Protein AF-A0A422MRA4-F1 (afdb_monomer)

Nearest PDB structures (foldseek):
  2ajq-assembly2_F  TM=6.386E-01  e=1.214E-01  Escherichia phage T7
  5ikn-assembly1_C  TM=6.368E-01  e=2.162E-01  Escherichia phage T7
  1x9w-assembly1_A  TM=6.394E-01  e=2.794E-01  Escherichia phage T7
  1x9m-assembly1_A  TM=6.406E-01  e=3.176E-01  Escherichia phage T7

Foldseek 3Di:
DVVVVVVVVVLLPPDCVLAQWEWEAAAQAWIWIQGSVVRDIDIDGGNVRVQVVQLVCVVVVHQYEYEYECADDDDDDPPCRHNDPSYYYKYKDWPDPVVVVVVVPDPPDDKDWDFFQDLVSVLVVLCVVCVPDDPVVSVVSSVVVVVVCVVPNRGTIIMD

InterPro domains:
  IPR006518 Trypanosome RHS [TIGR01631] (1-160)
  IPR046836 Retrotransposon hot spot protein,C-terminal [PF07999] (1-160)

Organism: Trypanosoma rangeli (NCBI:txid5698)

Secondary structure (DSSP, 8-state):
--HHHHHHHHHHHS-TTT--EEEEEETTTEEEEEETTTTEEEEEESHHHHHHHHHHHHHTT--EEEEEEE-S------TT--SSTTEEEEEEE-S-HHHHHHHHTSTT---EEEPPP-HHHHHHHHHHHTTTS-HHHHHHHHHHHHHHHHHH----EEE-

Sequence (160 aa):
MAAGSYLLYQLLRYDGTKLHVVVYCFGRGFAYLFDKRTRTVTEYEGGCNIGRAMINLARSGMKGYIIIDMAIHFREPSNDFVPSPEWGIIMLSSPNEDNLKAWTEQVGAIKIIMNCPDENDVKAMCAWETRNTTEEEQVEYWRRMHMRMDDVGPIPRCIF

Solvent-accessible surface area (backbone atoms only — not comparable to full-atom values): 9109 Å² total; per-residue (Å²): 127,69,59,66,64,52,51,50,55,51,61,72,69,43,62,62,92,73,41,34,35,41,35,44,24,54,55,62,50,33,31,42,37,36,36,61,83,81,71,44,78,45,82,36,68,39,47,70,53,44,50,52,51,48,39,55,42,35,75,72,69,49,25,33,36,36,39,35,41,35,87,56,97,68,82,78,80,64,96,78,73,68,65,42,94,65,38,51,74,41,37,39,33,53,72,46,64,69,60,53,55,62,54,72,71,50,87,87,67,66,79,44,82,46,80,46,69,50,74,66,52,49,50,52,50,46,50,62,76,36,65,90,57,55,72,70,56,42,52,53,51,42,54,57,52,50,55,49,40,71,75,68,45,70,67,37,46,35,39,60

Structure (mmCIF, N/CA/C/O backbone):
data_AF-A0A422MRA4-F1
#
_entry.id   AF-A0A422MRA4-F1
#
loop_
_atom_site.group_PDB
_atom_site.id
_atom_site.type_symbol
_atom_site.label_atom_id
_atom_site.label_alt_id
_atom_site.label_comp_id
_atom_site.label_asym_id
_atom_site.label_entity_id
_atom_site.label_seq_id
_atom_site.pdbx_PDB_ins_code
_atom_site.Cartn_x
_atom_site.Cartn_y
_atom_site.Cartn_z
_atom_site.occupancy
_atom_site.B_iso_or_equiv
_atom_site.auth_seq_id
_atom_site.auth_comp_id
_atom_site.auth_asym_id
_atom_site.auth_atom_id
_atom_site.pdbx_PDB_model_num
ATOM 1 N N . MET A 1 1 ? -2.168 7.089 11.881 1.00 53.88 1 MET A N 1
ATOM 2 C CA . MET A 1 1 ? -3.014 6.855 10.687 1.00 53.88 1 MET A CA 1
ATOM 3 C C . MET A 1 1 ? -2.433 5.706 9.864 1.00 53.88 1 MET A C 1
ATOM 5 O O . MET A 1 1 ? -1.248 5.752 9.562 1.00 53.88 1 MET A O 1
ATOM 9 N N . ALA A 1 2 ? -3.211 4.684 9.504 1.00 70.06 2 ALA A N 1
ATOM 10 C CA . ALA A 1 2 ? -2.732 3.532 8.728 1.00 70.06 2 ALA A CA 1
ATOM 11 C C . ALA A 1 2 ? -2.781 3.789 7.202 1.00 70.06 2 ALA A C 1
ATOM 13 O O . ALA A 1 2 ? -3.254 2.948 6.438 1.00 70.06 2 ALA A O 1
ATOM 14 N N . ALA A 1 3 ? -2.317 4.968 6.762 1.00 77.31 3 ALA A N 1
ATOM 15 C CA . ALA A 1 3 ? -2.431 5.441 5.377 1.00 77.31 3 ALA A CA 1
ATOM 16 C C . ALA A 1 3 ? -1.900 4.422 4.356 1.00 77.31 3 ALA A C 1
ATOM 18 O O . ALA A 1 3 ? -2.556 4.158 3.353 1.00 77.31 3 ALA A O 1
ATOM 19 N N . GLY A 1 4 ? -0.774 3.770 4.656 1.00 82.88 4 GLY A N 1
ATOM 20 C CA . GLY A 1 4 ? -0.227 2.733 3.786 1.00 82.88 4 GLY A CA 1
ATOM 21 C C . GLY A 1 4 ? -1.141 1.528 3.629 1.00 82.88 4 GLY A C 1
ATOM 22 O O . GLY A 1 4 ? -1.383 1.099 2.506 1.00 82.88 4 GLY A O 1
ATOM 23 N N . SER A 1 5 ? -1.733 1.026 4.715 1.00 84.00 5 SER A N 1
ATOM 24 C CA . SER A 1 5 ? -2.688 -0.087 4.628 1.00 84.00 5 SER A CA 1
ATOM 25 C C . SER A 1 5 ? -3.951 0.279 3.838 1.00 84.00 5 SER A C 1
ATOM 27 O O . SER A 1 5 ? -4.458 -0.542 3.077 1.00 84.00 5 SER A O 1
ATOM 29 N N . TYR A 1 6 ? -4.421 1.527 3.950 1.00 86.56 6 TYR A N 1
ATOM 30 C CA . TYR A 1 6 ? -5.552 2.021 3.167 1.00 86.56 6 TYR A CA 1
ATOM 31 C C . TYR A 1 6 ? -5.209 2.106 1.674 1.00 86.56 6 TYR A C 1
ATOM 33 O O . TYR A 1 6 ? -5.969 1.626 0.837 1.00 86.56 6 TYR A O 1
ATOM 41 N N . LEU A 1 7 ? -4.042 2.652 1.328 1.00 90.12 7 LEU A N 1
ATOM 42 C CA . LEU A 1 7 ? -3.570 2.701 -0.057 1.00 90.12 7 LEU A CA 1
ATOM 43 C C . LEU A 1 7 ? -3.375 1.302 -0.638 1.00 90.12 7 LEU A C 1
ATOM 45 O O . LEU A 1 7 ? -3.817 1.037 -1.753 1.00 90.12 7 LEU A O 1
ATOM 49 N N . LEU A 1 8 ? -2.778 0.391 0.133 1.00 93.69 8 LEU A N 1
ATOM 50 C CA . LEU A 1 8 ? -2.637 -1.008 -0.252 1.00 93.69 8 LEU A CA 1
ATOM 51 C C . LEU A 1 8 ? -4.007 -1.614 -0.563 1.00 93.69 8 LEU A C 1
ATOM 53 O O . LEU A 1 8 ? -4.196 -2.194 -1.630 1.00 93.69 8 LEU A O 1
ATOM 57 N N . TYR A 1 9 ? -4.983 -1.422 0.325 1.00 92.50 9 TYR A N 1
ATOM 58 C CA . TYR A 1 9 ? -6.351 -1.885 0.116 1.00 92.50 9 TYR A CA 1
ATOM 59 C C . TYR A 1 9 ? -6.962 -1.344 -1.187 1.00 92.50 9 TYR A C 1
ATOM 61 O O . TYR A 1 9 ? -7.546 -2.111 -1.957 1.00 92.50 9 TYR A O 1
ATOM 69 N N . GLN A 1 10 ? -6.789 -0.049 -1.469 1.00 93.44 10 GLN A N 1
ATOM 70 C CA . GLN A 1 10 ? -7.278 0.573 -2.703 1.00 93.44 10 GLN A CA 1
ATOM 71 C C . GLN A 1 10 ? -6.596 -0.012 -3.951 1.00 93.44 10 GLN A C 1
ATOM 73 O O . GLN A 1 10 ? -7.275 -0.408 -4.900 1.00 93.44 10 GLN A O 1
ATOM 78 N N . LEU A 1 11 ? -5.266 -0.151 -3.947 1.00 95.12 11 LEU A N 1
ATOM 79 C CA . LEU A 1 11 ? -4.509 -0.694 -5.083 1.00 95.12 11 LEU A CA 1
ATOM 80 C C . LEU A 1 11 ? -4.843 -2.168 -5.359 1.00 95.12 11 LEU A C 1
ATOM 82 O O . LEU A 1 11 ? -4.964 -2.579 -6.520 1.00 95.12 11 LEU A O 1
ATOM 86 N N . LEU A 1 12 ? -5.054 -2.968 -4.310 1.00 94.38 12 LEU A N 1
ATOM 87 C CA . LEU A 1 12 ? -5.464 -4.369 -4.444 1.00 94.38 12 LEU A CA 1
ATOM 88 C C . LEU A 1 12 ? -6.861 -4.515 -5.064 1.00 94.38 12 LEU A C 1
ATOM 90 O O . LEU A 1 12 ? -7.112 -5.502 -5.754 1.00 94.38 12 LEU A O 1
ATOM 94 N N . ARG A 1 13 ? -7.744 -3.526 -4.886 1.00 92.31 13 ARG A N 1
ATOM 95 C CA . ARG A 1 13 ? -9.090 -3.489 -5.486 1.00 92.31 13 ARG A CA 1
ATOM 96 C C . ARG A 1 13 ? -9.168 -2.790 -6.838 1.00 92.31 13 ARG A C 1
ATOM 98 O O . ARG A 1 13 ? -10.195 -2.889 -7.505 1.00 92.31 13 ARG A O 1
ATOM 105 N N . TYR A 1 14 ? -8.104 -2.107 -7.249 1.00 93.12 14 TYR A N 1
ATOM 106 C CA . TYR A 1 14 ? -8.031 -1.492 -8.568 1.00 93.12 14 TYR A CA 1
ATOM 107 C C . TYR A 1 14 ? -8.165 -2.540 -9.684 1.00 93.12 14 TYR A C 1
ATOM 109 O O . TYR A 1 14 ? -7.906 -3.727 -9.470 1.00 93.12 14 TYR A O 1
ATOM 117 N N . ASP A 1 15 ? -8.506 -2.101 -10.891 1.00 91.81 15 ASP A N 1
ATOM 118 C CA . ASP A 1 15 ? -8.636 -2.961 -12.069 1.00 91.81 15 ASP A CA 1
ATOM 119 C C . ASP A 1 15 ? -7.390 -3.850 -12.273 1.00 91.81 15 ASP A C 1
ATOM 121 O O . ASP A 1 15 ? -6.268 -3.363 -12.444 1.00 91.81 15 ASP A O 1
ATOM 125 N N . GLY A 1 16 ? -7.593 -5.171 -12.235 1.00 85.88 16 GLY A N 1
ATOM 126 C CA . GLY A 1 16 ? -6.535 -6.176 -12.372 1.00 85.88 16 GLY A CA 1
ATOM 127 C C . GLY A 1 16 ? -5.935 -6.277 -13.778 1.00 85.88 16 GLY A C 1
ATOM 128 O O . GLY A 1 16 ? -4.858 -6.846 -13.928 1.00 85.88 16 GLY A O 1
ATOM 129 N N . THR A 1 17 ? -6.598 -5.715 -14.796 1.00 88.38 17 THR A N 1
ATOM 130 C CA . THR A 1 17 ? -6.073 -5.630 -16.173 1.00 88.38 17 THR A CA 1
ATOM 131 C C . THR A 1 17 ? -5.110 -4.458 -16.360 1.00 88.38 17 THR A C 1
ATOM 133 O O . THR A 1 17 ? -4.277 -4.463 -17.264 1.00 88.38 17 THR A O 1
ATOM 136 N N . LYS A 1 18 ? -5.211 -3.448 -15.490 1.00 91.75 18 LYS A N 1
ATOM 137 C CA . LYS A 1 18 ? -4.372 -2.246 -15.514 1.00 91.75 18 LYS A CA 1
ATOM 138 C C . LYS A 1 18 ? -3.244 -2.310 -14.497 1.00 91.75 18 LYS A C 1
ATOM 140 O O . LYS A 1 18 ? -2.167 -1.788 -14.757 1.00 91.75 18 LYS A O 1
ATOM 145 N N . LEU A 1 19 ? -3.486 -2.952 -13.356 1.00 95.25 19 LEU A N 1
ATOM 146 C CA . LEU A 1 19 ? -2.516 -3.095 -12.280 1.00 95.25 19 LEU A CA 1
ATOM 147 C C . LEU A 1 19 ? -2.408 -4.557 -11.860 1.00 95.25 19 LEU A C 1
ATOM 149 O O . LEU A 1 19 ? -3.347 -5.113 -11.284 1.00 95.25 19 LEU A O 1
ATOM 153 N N . HIS A 1 20 ? -1.240 -5.144 -12.106 1.00 96.19 20 HIS A N 1
ATOM 154 C CA . HIS A 1 20 ? -0.992 -6.568 -11.909 1.00 96.19 20 HIS A CA 1
ATOM 155 C C . 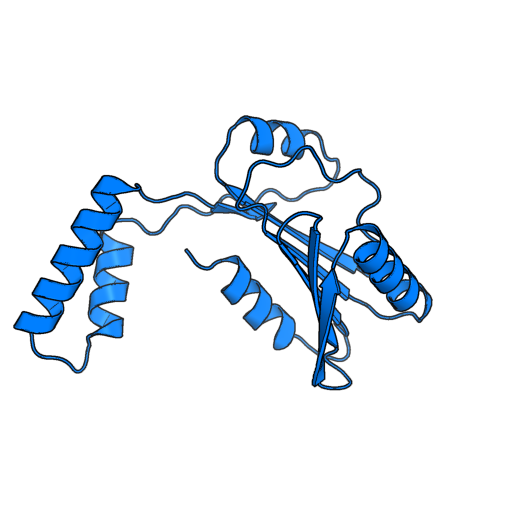HIS A 1 20 ? -0.330 -6.866 -10.564 1.00 96.19 20 HIS A C 1
ATOM 157 O O . HIS A 1 20 ? -0.642 -7.884 -9.951 1.00 96.19 20 HIS A O 1
ATOM 163 N N . VAL A 1 21 ? 0.567 -5.988 -10.108 1.00 96.75 21 VAL A N 1
ATOM 164 C CA . VAL A 1 21 ? 1.386 -6.210 -8.908 1.00 96.75 21 VAL A CA 1
ATOM 165 C C . VAL A 1 21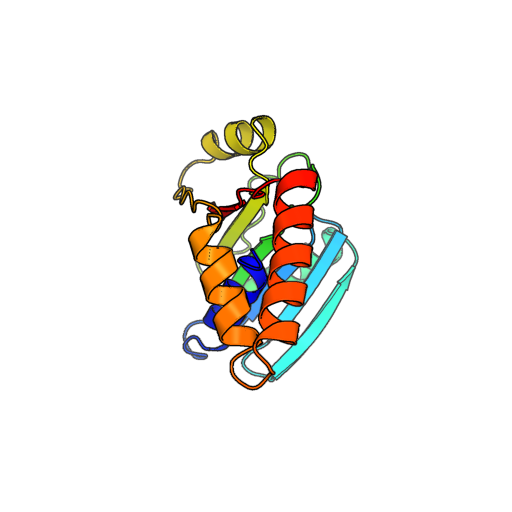 ? 1.332 -4.998 -7.989 1.00 96.75 21 VAL A C 1
ATOM 167 O O . VAL A 1 21 ? 1.380 -3.862 -8.455 1.00 96.75 21 VAL A O 1
ATOM 170 N N . VAL A 1 22 ? 1.277 -5.231 -6.680 1.00 96.75 22 VAL A N 1
ATOM 171 C CA . VAL A 1 22 ? 1.537 -4.198 -5.670 1.00 96.75 22 VAL A CA 1
ATOM 172 C C . VAL A 1 22 ? 2.694 -4.663 -4.797 1.00 96.75 22 VAL A C 1
ATOM 174 O O . VAL A 1 22 ? 2.674 -5.789 -4.310 1.00 96.75 22 VAL A O 1
ATOM 177 N N . VAL A 1 23 ? 3.705 -3.822 -4.603 1.00 94.94 23 VAL A N 1
ATOM 178 C CA . VAL A 1 23 ? 4.841 -4.101 -3.717 1.00 94.94 23 VAL A CA 1
ATOM 179 C C . VAL A 1 23 ? 4.756 -3.154 -2.533 1.00 94.94 23 VAL A C 1
ATOM 181 O O . VAL A 1 23 ? 4.751 -1.944 -2.724 1.00 94.94 23 VAL A O 1
ATOM 184 N N . TYR A 1 24 ? 4.674 -3.688 -1.320 1.00 93.88 24 TYR A N 1
ATOM 185 C CA . TYR A 1 24 ? 4.688 -2.904 -0.091 1.00 93.88 24 TYR A CA 1
ATOM 186 C C . TYR A 1 24 ? 6.028 -3.091 0.609 1.00 93.88 24 TYR A C 1
ATOM 188 O O . TYR A 1 24 ? 6.282 -4.147 1.186 1.00 93.88 24 TYR A O 1
ATOM 196 N N . CYS A 1 25 ? 6.869 -2.065 0.570 1.00 88.69 25 CYS A N 1
ATOM 197 C CA . CYS A 1 25 ? 8.187 -2.038 1.185 1.00 88.69 25 CYS A CA 1
ATOM 198 C C . CYS A 1 25 ? 8.122 -1.407 2.578 1.00 88.69 25 CYS A C 1
ATOM 200 O O . CYS A 1 25 ? 7.582 -0.315 2.749 1.00 88.69 25 CYS A O 1
ATOM 202 N N . PHE A 1 26 ? 8.743 -2.060 3.555 1.00 84.12 26 PHE A N 1
ATOM 203 C CA . PHE A 1 26 ? 9.039 -1.495 4.867 1.00 84.12 26 PHE A CA 1
ATOM 204 C C . PHE A 1 26 ? 10.520 -1.108 4.881 1.00 84.12 26 PHE A C 1
ATOM 206 O O . PHE A 1 26 ? 11.412 -1.943 5.068 1.00 84.12 26 PHE A O 1
ATOM 213 N N . GLY A 1 27 ? 10.799 0.164 4.595 1.00 76.25 27 GLY A N 1
ATOM 214 C CA . GLY A 1 27 ? 12.158 0.625 4.311 1.00 76.25 27 GLY A CA 1
ATOM 215 C C . GLY A 1 27 ? 12.801 -0.103 3.118 1.00 76.25 27 GLY A C 1
ATOM 216 O O . GLY A 1 27 ? 12.142 -0.427 2.132 1.00 76.25 27 GLY A O 1
ATOM 217 N N . ARG A 1 28 ? 14.115 -0.365 3.200 1.00 72.62 28 ARG A N 1
ATOM 218 C CA . ARG A 1 28 ? 14.887 -1.083 2.155 1.00 72.62 28 ARG A CA 1
ATOM 219 C C . ARG A 1 28 ? 15.053 -2.584 2.404 1.00 72.62 28 ARG A C 1
ATOM 221 O O . ARG A 1 28 ? 15.587 -3.281 1.545 1.00 72.62 28 ARG A O 1
ATOM 228 N N . GLY A 1 29 ? 14.703 -3.062 3.593 1.00 78.56 29 GLY A N 1
ATOM 229 C CA . GLY A 1 29 ? 15.079 -4.400 4.049 1.00 78.56 29 GLY A CA 1
ATOM 230 C C . GLY A 1 29 ? 14.024 -5.465 3.803 1.00 78.56 29 GLY A C 1
ATOM 231 O O . GLY A 1 29 ? 14.358 -6.642 3.832 1.00 78.56 29 GLY A O 1
ATOM 232 N N . PHE A 1 30 ? 12.775 -5.069 3.578 1.00 88.50 30 PHE A N 1
ATOM 233 C CA . PHE A 1 30 ? 11.661 -5.996 3.648 1.00 88.50 30 PHE A CA 1
ATOM 234 C C . PHE A 1 30 ? 10.505 -5.549 2.760 1.00 88.50 30 PHE A C 1
ATOM 236 O O . PHE A 1 30 ? 10.174 -4.361 2.743 1.00 88.50 30 PHE A O 1
ATOM 243 N N . ALA A 1 31 ? 9.878 -6.477 2.039 1.00 92.44 31 ALA A N 1
ATOM 244 C CA . ALA A 1 31 ? 8.687 -6.177 1.259 1.00 92.44 31 ALA A CA 1
ATOM 245 C C . ALA A 1 31 ? 7.732 -7.364 1.119 1.00 92.44 31 ALA A C 1
ATOM 247 O O . ALA A 1 31 ? 8.154 -8.515 1.013 1.00 92.44 31 ALA A O 1
ATOM 248 N N . TYR A 1 32 ? 6.444 -7.046 0.999 1.00 95.88 32 TYR A N 1
ATOM 249 C CA . TYR A 1 32 ? 5.432 -7.967 0.493 1.00 95.88 32 TYR A CA 1
ATOM 250 C C . TYR A 1 32 ? 5.104 -7.644 -0.956 1.00 95.88 32 TYR A C 1
ATOM 252 O O . TYR A 1 32 ? 4.805 -6.501 -1.303 1.00 95.88 32 TYR A O 1
ATOM 260 N N . LEU A 1 33 ? 5.106 -8.671 -1.794 1.00 96.50 33 LEU A N 1
ATOM 261 C CA . LEU A 1 33 ? 4.686 -8.600 -3.180 1.00 96.50 33 LEU A CA 1
ATOM 262 C C . LEU A 1 33 ? 3.336 -9.284 -3.345 1.00 96.50 33 LEU A C 1
ATOM 264 O O . LEU A 1 33 ? 3.211 -10.486 -3.127 1.00 96.50 33 LEU A O 1
ATOM 268 N N . PHE A 1 34 ? 2.342 -8.514 -3.765 1.00 97.19 34 PHE A N 1
ATOM 269 C CA . PHE A 1 34 ? 0.988 -8.971 -4.031 1.00 97.19 34 PHE A CA 1
ATOM 270 C C . PHE A 1 34 ? 0.799 -9.125 -5.538 1.00 97.19 34 PHE A C 1
ATOM 272 O O . PHE A 1 34 ? 0.705 -8.128 -6.259 1.00 97.19 34 PHE A O 1
ATOM 279 N N . ASP A 1 35 ? 0.719 -10.364 -6.017 1.00 95.19 35 ASP A N 1
ATOM 280 C CA . ASP A 1 35 ? 0.328 -10.654 -7.396 1.00 95.19 35 ASP A CA 1
ATOM 281 C C . ASP A 1 35 ? -1.196 -10.776 -7.459 1.00 95.19 35 ASP A C 1
ATOM 283 O O . ASP A 1 35 ? -1.805 -11.688 -6.893 1.00 95.19 35 ASP A O 1
ATOM 287 N N . LYS A 1 36 ? -1.834 -9.833 -8.152 1.00 94.00 36 LYS A N 1
ATOM 288 C CA . LYS A 1 36 ? -3.295 -9.765 -8.260 1.00 94.00 36 LYS A CA 1
ATOM 289 C C . LYS A 1 36 ? -3.863 -10.779 -9.249 1.00 94.00 36 LYS A C 1
ATOM 291 O O . LYS A 1 36 ? -5.046 -11.107 -9.157 1.00 94.00 36 LYS A O 1
ATOM 296 N N . ARG A 1 37 ? -3.054 -11.273 -10.191 1.00 89.56 37 ARG A N 1
ATOM 297 C CA . ARG A 1 37 ? -3.475 -12.256 -11.199 1.00 89.56 37 ARG A CA 1
ATOM 298 C C . ARG A 1 37 ? -3.564 -13.644 -10.586 1.00 89.56 37 ARG A C 1
ATOM 300 O O . ARG A 1 37 ? -4.555 -14.335 -10.797 1.00 89.56 37 ARG A O 1
ATOM 307 N N . THR A 1 38 ? -2.549 -14.030 -9.820 1.00 93.00 38 THR A N 1
ATOM 308 C CA . THR A 1 38 ? -2.491 -15.331 -9.134 1.00 93.00 38 THR A CA 1
ATOM 309 C C . THR A 1 38 ? -3.094 -15.288 -7.732 1.00 93.00 38 THR A C 1
ATOM 311 O O . THR A 1 38 ? -3.359 -16.341 -7.158 1.00 93.00 38 THR A O 1
ATOM 314 N N . ARG A 1 39 ? -3.350 -14.087 -7.191 1.00 92.69 39 ARG A N 1
ATOM 315 C CA . ARG A 1 39 ? -3.833 -13.843 -5.820 1.00 92.69 39 ARG A CA 1
ATOM 316 C C . ARG A 1 39 ? -2.882 -14.393 -4.754 1.00 92.69 39 ARG A C 1
ATOM 318 O O . ARG A 1 39 ? -3.323 -14.934 -3.743 1.00 92.69 39 ARG A O 1
ATOM 325 N N . THR A 1 40 ? -1.581 -14.243 -4.982 1.00 95.56 40 THR A N 1
ATOM 326 C CA . THR A 1 40 ? -0.532 -14.695 -4.059 1.00 95.56 40 THR A CA 1
ATOM 327 C C . THR A 1 40 ? 0.175 -13.524 -3.398 1.00 95.56 40 THR A C 1
ATOM 329 O O . THR A 1 40 ? 0.307 -12.451 -3.987 1.00 95.56 40 THR A O 1
ATOM 332 N N . VAL A 1 41 ? 0.690 -13.766 -2.194 1.00 97.25 41 VAL A N 1
ATOM 333 C CA . VAL A 1 41 ? 1.579 -12.844 -1.484 1.00 97.25 41 VAL A CA 1
ATOM 334 C C . VAL A 1 41 ? 2.925 -13.529 -1.305 1.00 97.25 41 VAL A C 1
ATOM 336 O O . VAL A 1 41 ? 2.972 -14.682 -0.886 1.00 97.25 41 VAL A O 1
ATOM 339 N N . THR A 1 42 ? 4.006 -12.843 -1.665 1.00 97.31 42 THR A N 1
ATOM 340 C CA . THR A 1 42 ? 5.380 -13.328 -1.485 1.00 97.31 42 THR A CA 1
ATOM 341 C C . THR A 1 42 ? 6.160 -12.337 -0.646 1.00 97.31 42 THR A C 1
ATOM 343 O O . THR A 1 42 ? 6.093 -11.130 -0.874 1.00 97.31 42 THR A O 1
ATOM 346 N N . GLU A 1 43 ? 6.895 -12.855 0.322 1.00 96.62 43 GLU A N 1
ATOM 347 C 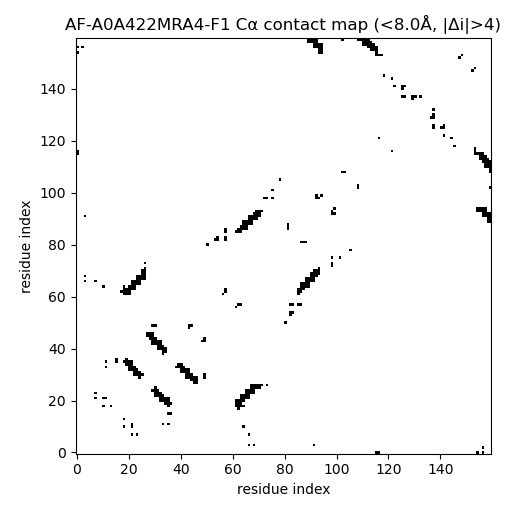CA . GLU A 1 43 ? 7.762 -12.079 1.195 1.00 96.62 43 GLU A CA 1
ATOM 348 C C . GLU A 1 43 ? 9.173 -12.008 0.609 1.00 96.62 43 GLU A C 1
ATOM 350 O O . GLU A 1 43 ? 9.695 -12.995 0.086 1.00 96.62 43 GLU A O 1
ATOM 355 N N . TYR A 1 44 ? 9.782 -10.828 0.680 1.00 92.81 44 TYR A N 1
ATOM 356 C CA . TYR A 1 44 ? 11.147 -10.592 0.238 1.00 92.81 44 TYR A CA 1
ATOM 357 C C . TYR A 1 44 ? 11.944 -9.885 1.324 1.00 92.81 44 TYR A C 1
ATOM 359 O O . TYR A 1 44 ? 11.602 -8.781 1.745 1.00 92.81 44 TYR A O 1
ATOM 367 N N . GLU A 1 45 ? 13.073 -10.486 1.684 1.00 91.81 45 GLU A N 1
ATOM 368 C CA . GLU A 1 45 ? 14.077 -9.879 2.548 1.00 91.81 45 GLU A CA 1
ATOM 369 C C . GLU A 1 45 ? 15.280 -9.400 1.728 1.00 91.81 45 GLU A C 1
ATOM 371 O O . GLU A 1 45 ? 15.763 -10.084 0.821 1.00 91.81 45 GLU A O 1
ATOM 376 N N . GLY A 1 46 ? 15.790 -8.222 2.073 1.00 86.38 46 GLY A N 1
ATOM 377 C CA . GLY A 1 46 ? 16.947 -7.585 1.458 1.00 86.38 46 GLY A CA 1
ATOM 378 C C . GLY A 1 46 ? 16.616 -6.789 0.194 1.00 86.38 46 GLY A C 1
ATOM 379 O O . GLY A 1 46 ? 16.060 -7.301 -0.779 1.00 86.38 46 GLY A O 1
ATOM 380 N N . GLY A 1 47 ? 17.062 -5.530 0.162 1.00 83.81 47 GLY A N 1
ATOM 381 C CA . GLY A 1 47 ? 16.789 -4.599 -0.939 1.00 83.81 47 GLY A CA 1
ATOM 382 C C . GLY A 1 47 ? 17.207 -5.107 -2.320 1.00 83.81 47 GLY A C 1
ATOM 383 O O . GLY A 1 47 ? 16.509 -4.860 -3.299 1.00 83.81 47 GLY A O 1
ATOM 384 N N . CYS A 1 48 ? 18.295 -5.879 -2.410 1.00 85.19 48 CYS A N 1
ATOM 385 C CA . CYS A 1 48 ? 18.735 -6.482 -3.672 1.00 85.19 48 CYS A CA 1
ATOM 386 C C . CYS A 1 48 ? 17.733 -7.510 -4.220 1.00 85.19 48 CYS A C 1
ATOM 388 O O . CYS A 1 48 ? 17.503 -7.555 -5.430 1.00 85.19 48 CYS A O 1
ATOM 390 N N . ASN A 1 49 ? 17.130 -8.324 -3.348 1.00 90.00 49 ASN A N 1
ATOM 391 C CA . ASN A 1 49 ? 16.145 -9.330 -3.747 1.00 90.00 49 ASN A CA 1
ATOM 392 C C . ASN A 1 49 ? 14.847 -8.655 -4.189 1.00 90.00 49 ASN A C 1
ATOM 394 O O . ASN A 1 49 ? 14.317 -8.991 -5.248 1.00 90.00 49 ASN A O 1
ATOM 398 N N . ILE A 1 50 ? 14.406 -7.647 -3.429 1.00 89.00 50 ILE A N 1
ATOM 399 C CA . ILE A 1 50 ? 13.231 -6.825 -3.745 1.00 89.00 50 ILE A CA 1
ATOM 400 C C . ILE A 1 50 ? 13.418 -6.155 -5.115 1.00 89.00 50 ILE A C 1
ATOM 402 O O . ILE A 1 50 ? 12.594 -6.329 -6.012 1.00 89.00 50 ILE A O 1
ATOM 406 N N . GLY A 1 51 ? 14.544 -5.463 -5.320 1.00 88.38 51 GLY A N 1
ATOM 407 C CA . GLY A 1 51 ? 14.871 -4.803 -6.587 1.00 88.38 51 GLY A CA 1
ATOM 408 C C . GLY A 1 51 ? 14.896 -5.769 -7.770 1.00 88.38 51 GLY A C 1
ATOM 409 O O . GLY A 1 51 ? 14.278 -5.512 -8.802 1.00 88.38 51 GLY A O 1
ATOM 410 N N . ARG A 1 52 ? 15.551 -6.926 -7.615 1.00 90.44 52 ARG A N 1
ATOM 411 C CA . ARG A 1 52 ? 15.611 -7.948 -8.669 1.00 90.44 52 ARG A CA 1
ATOM 412 C C . ARG A 1 52 ? 14.226 -8.501 -9.013 1.00 90.44 52 ARG A C 1
ATOM 414 O O . ARG A 1 52 ? 13.939 -8.686 -10.195 1.00 90.44 52 ARG A O 1
ATOM 421 N N . ALA A 1 53 ? 13.373 -8.744 -8.018 1.00 91.94 53 ALA A N 1
ATOM 422 C CA . ALA A 1 53 ? 12.003 -9.199 -8.242 1.00 91.94 53 ALA A CA 1
ATOM 423 C C . ALA A 1 53 ? 11.197 -8.167 -9.048 1.00 91.94 53 ALA A C 1
ATOM 425 O O . ALA A 1 53 ? 10.602 -8.518 -10.067 1.00 91.94 53 ALA A O 1
ATOM 426 N N . MET A 1 54 ? 11.256 -6.890 -8.657 1.00 91.62 54 MET A N 1
ATOM 427 C CA . MET A 1 54 ? 10.576 -5.796 -9.362 1.00 91.62 54 MET A CA 1
ATOM 428 C C . MET A 1 54 ? 11.047 -5.661 -10.816 1.00 91.62 54 MET A C 1
ATOM 430 O O . MET A 1 54 ? 10.222 -5.589 -11.725 1.00 91.62 54 MET A O 1
ATOM 434 N N . ILE A 1 55 ? 12.362 -5.700 -11.056 1.00 91.56 55 ILE A N 1
ATOM 435 C CA . ILE A 1 55 ? 12.936 -5.630 -12.409 1.00 91.56 55 ILE A CA 1
ATOM 436 C C . ILE A 1 55 ? 12.463 -6.807 -13.269 1.00 91.56 55 ILE A C 1
ATOM 438 O O . ILE A 1 55 ? 12.081 -6.613 -14.421 1.00 91.56 55 ILE A O 1
ATOM 442 N N . ASN A 1 56 ? 12.465 -8.028 -12.731 1.00 93.75 56 ASN A N 1
ATOM 443 C CA . ASN A 1 56 ? 12.032 -9.209 -13.480 1.00 93.75 56 ASN A CA 1
ATOM 444 C C . ASN A 1 56 ? 10.548 -9.134 -13.870 1.00 93.75 56 ASN A C 1
ATOM 446 O O . ASN A 1 56 ? 10.196 -9.486 -14.995 1.00 93.75 56 ASN A O 1
ATOM 450 N N . LEU A 1 57 ? 9.693 -8.633 -12.975 1.00 94.12 57 LEU A N 1
ATOM 451 C CA . LEU A 1 57 ? 8.266 -8.435 -13.246 1.00 94.12 57 LEU A CA 1
ATOM 452 C C . LEU A 1 57 ? 8.024 -7.312 -14.259 1.00 94.12 57 LEU A C 1
ATOM 454 O O . LEU A 1 57 ? 7.207 -7.456 -15.163 1.00 94.12 57 LEU A O 1
ATOM 458 N N . ALA A 1 58 ? 8.767 -6.211 -14.174 1.00 92.50 58 ALA A N 1
ATOM 459 C CA . ALA A 1 58 ? 8.683 -5.159 -15.182 1.00 92.50 58 ALA A CA 1
ATOM 460 C C . ALA A 1 58 ? 9.107 -5.673 -16.571 1.00 92.50 58 ALA A C 1
ATOM 462 O O . ALA A 1 58 ? 8.438 -5.404 -17.567 1.00 92.50 58 ALA A O 1
ATOM 463 N N . ARG A 1 59 ? 10.168 -6.490 -16.646 1.00 93.94 59 ARG A N 1
ATOM 464 C CA . ARG A 1 59 ? 10.644 -7.098 -17.905 1.00 93.94 59 ARG A CA 1
ATOM 465 C C . ARG A 1 59 ? 9.665 -8.102 -18.510 1.00 93.94 59 ARG A C 1
ATOM 467 O O . ARG A 1 59 ? 9.704 -8.300 -19.720 1.00 93.94 59 ARG A O 1
ATOM 474 N N . SER A 1 60 ? 8.785 -8.709 -17.712 1.00 93.50 60 SER A N 1
ATOM 475 C CA . SER A 1 60 ? 7.700 -9.553 -18.229 1.00 93.50 60 SER A CA 1
ATOM 476 C C . SER A 1 60 ? 6.494 -8.748 -18.734 1.00 93.50 60 SER A C 1
ATOM 478 O O . SER A 1 60 ? 5.500 -9.334 -19.162 1.00 93.50 60 SER A O 1
ATOM 480 N N . GLY A 1 61 ? 6.571 -7.412 -18.707 1.00 93.50 61 GLY A N 1
ATOM 481 C CA . GLY A 1 61 ? 5.499 -6.509 -19.123 1.00 93.50 61 GLY A CA 1
ATOM 4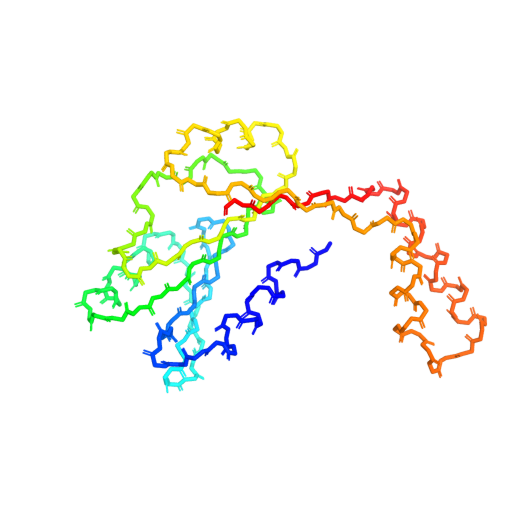82 C C . GLY A 1 61 ? 4.431 -6.296 -18.052 1.00 93.50 61 GLY A C 1
ATOM 483 O O . GLY A 1 61 ? 3.375 -5.730 -18.343 1.00 93.50 61 GLY A O 1
ATOM 484 N N . MET A 1 62 ? 4.664 -6.744 -16.812 1.00 94.50 62 MET A N 1
ATOM 485 C CA . MET A 1 62 ? 3.722 -6.489 -15.729 1.00 94.50 62 MET A CA 1
ATOM 486 C C . MET A 1 62 ? 3.798 -5.030 -15.302 1.00 94.50 62 MET A C 1
ATOM 488 O O . MET A 1 62 ? 4.868 -4.473 -15.082 1.00 94.50 62 MET A O 1
ATOM 492 N N . LYS A 1 63 ? 2.617 -4.443 -15.151 1.00 95.06 63 LYS A N 1
ATOM 493 C CA . LYS A 1 63 ? 2.389 -3.115 -14.572 1.00 95.06 63 LYS A CA 1
ATOM 494 C C . LYS A 1 63 ? 2.234 -3.231 -13.064 1.00 95.06 63 LYS A C 1
ATOM 496 O O . LYS A 1 63 ? 1.452 -4.076 -12.606 1.00 95.06 63 LYS A O 1
ATOM 501 N N . GLY A 1 64 ? 2.948 -2.403 -12.316 1.00 94.56 64 GLY A N 1
ATOM 502 C CA . GLY A 1 64 ? 3.019 -2.515 -10.866 1.00 94.56 64 GLY A CA 1
ATOM 503 C C . GLY A 1 64 ? 2.906 -1.183 -10.143 1.00 94.56 64 GLY A C 1
ATOM 504 O O . GLY A 1 64 ? 2.975 -0.113 -10.740 1.00 94.56 64 GLY A O 1
ATOM 505 N N . TYR A 1 65 ? 2.715 -1.258 -8.834 1.00 94.38 65 TYR A N 1
ATOM 506 C CA . TYR A 1 65 ? 2.712 -0.089 -7.969 1.00 94.38 65 TYR A CA 1
ATOM 507 C C . TYR A 1 65 ? 3.504 -0.385 -6.703 1.00 94.38 65 TYR A C 1
ATOM 509 O O . TYR A 1 65 ? 3.352 -1.454 -6.114 1.00 94.38 65 TYR A O 1
ATOM 517 N N . ILE A 1 66 ? 4.345 0.552 -6.287 1.00 91.44 66 ILE A N 1
ATOM 518 C CA . ILE A 1 66 ? 5.220 0.411 -5.125 1.00 91.44 66 ILE A CA 1
ATOM 519 C C . ILE A 1 66 ? 4.699 1.335 -4.027 1.00 91.44 66 ILE A C 1
ATOM 521 O O . ILE A 1 66 ? 4.518 2.522 -4.261 1.00 91.44 66 ILE A O 1
ATOM 525 N N . ILE A 1 67 ? 4.462 0.808 -2.831 1.00 90.88 67 ILE A N 1
ATOM 526 C CA . ILE A 1 67 ? 4.282 1.597 -1.612 1.00 90.88 67 ILE A CA 1
ATOM 527 C C . ILE A 1 67 ? 5.565 1.450 -0.804 1.00 90.88 67 ILE A C 1
ATOM 529 O O . ILE A 1 67 ? 5.947 0.329 -0.481 1.00 90.88 67 ILE A O 1
ATOM 533 N N . ILE A 1 68 ? 6.216 2.556 -0.454 1.00 84.44 68 ILE A N 1
ATOM 534 C CA . ILE A 1 68 ? 7.362 2.540 0.461 1.00 84.44 68 ILE A CA 1
ATOM 535 C C . ILE A 1 68 ? 6.968 3.213 1.768 1.00 84.44 68 ILE A C 1
ATOM 537 O O . ILE A 1 68 ? 6.750 4.420 1.806 1.00 84.44 68 ILE A O 1
ATOM 541 N N . ASP A 1 69 ? 6.900 2.433 2.842 1.00 83.56 69 ASP A N 1
ATOM 542 C CA . ASP A 1 69 ? 6.654 2.917 4.195 1.00 83.56 69 ASP A CA 1
ATOM 543 C C . ASP A 1 69 ? 7.983 3.139 4.926 1.00 83.56 69 ASP A C 1
ATOM 545 O O . ASP A 1 69 ? 8.676 2.193 5.318 1.00 83.56 69 ASP A O 1
ATOM 549 N N . MET A 1 70 ? 8.357 4.410 5.077 1.00 73.50 70 MET A N 1
ATOM 550 C CA . MET A 1 70 ? 9.588 4.865 5.731 1.00 73.50 70 MET A CA 1
ATOM 551 C C . MET A 1 70 ? 9.304 5.329 7.158 1.00 73.50 70 MET A C 1
ATOM 553 O O . MET A 1 70 ? 9.705 6.418 7.570 1.00 73.50 70 MET A O 1
ATOM 557 N N . ALA A 1 71 ? 8.597 4.505 7.931 1.00 62.59 71 ALA A N 1
ATOM 558 C CA . ALA A 1 71 ? 8.296 4.794 9.332 1.00 62.59 71 ALA A CA 1
ATOM 559 C C . ALA A 1 71 ? 9.551 5.041 10.204 1.00 62.59 71 ALA A C 1
ATOM 561 O O . ALA A 1 71 ? 9.439 5.639 11.270 1.00 62.59 71 ALA A O 1
ATOM 562 N N . ILE A 1 72 ? 10.737 4.611 9.757 1.00 55.50 72 ILE A N 1
ATOM 563 C CA . ILE A 1 72 ? 12.031 4.801 10.428 1.00 55.50 72 ILE A CA 1
ATOM 564 C C . ILE A 1 72 ? 12.922 5.661 9.522 1.00 55.50 72 ILE A C 1
ATOM 566 O O . ILE A 1 72 ? 12.893 5.494 8.305 1.00 55.50 72 ILE A O 1
ATOM 570 N N . HIS A 1 73 ? 13.701 6.584 10.099 1.00 51.91 73 HIS A N 1
ATOM 571 C CA . HIS A 1 73 ? 14.646 7.427 9.357 1.00 51.91 73 HIS A CA 1
ATOM 572 C C . HIS A 1 73 ? 15.524 6.595 8.419 1.00 51.91 73 HIS A C 1
ATOM 574 O O . HIS A 1 73 ? 16.252 5.703 8.854 1.00 51.91 73 HIS A O 1
ATOM 580 N N . PHE A 1 74 ? 15.500 6.930 7.134 1.00 53.84 74 PHE A N 1
ATOM 581 C CA . PHE A 1 74 ? 16.360 6.322 6.133 1.00 53.84 74 PHE A CA 1
ATOM 582 C C . PHE A 1 74 ? 16.959 7.419 5.264 1.00 53.84 74 PHE A C 1
ATOM 584 O O . PHE A 1 74 ? 16.271 8.353 4.862 1.00 53.84 74 PHE A O 1
ATOM 591 N N . ARG A 1 75 ? 18.242 7.260 4.928 1.00 55.31 75 ARG A N 1
ATOM 592 C CA . ARG A 1 75 ? 18.818 7.955 3.777 1.00 55.31 75 ARG A CA 1
ATOM 593 C C . ARG A 1 75 ? 18.068 7.538 2.513 1.00 55.31 75 ARG A C 1
ATOM 595 O O . ARG A 1 75 ? 17.703 6.370 2.359 1.00 55.31 75 ARG A O 1
ATOM 602 N N . GLU A 1 76 ? 17.898 8.522 1.645 1.00 51.56 76 GLU A N 1
ATOM 603 C CA . GLU A 1 76 ? 17.299 8.489 0.312 1.00 51.56 76 GLU A CA 1
ATOM 604 C C . GLU A 1 76 ? 17.340 7.100 -0.387 1.00 51.56 76 GLU A C 1
ATOM 606 O O . GLU A 1 76 ? 18.393 6.447 -0.487 1.00 51.56 76 GLU A O 1
ATOM 611 N N . PRO A 1 77 ? 16.210 6.592 -0.911 1.00 50.47 77 PRO A N 1
ATOM 612 C CA . PRO A 1 77 ? 16.205 5.711 -2.067 1.00 50.47 77 PRO A CA 1
ATOM 613 C C . PRO A 1 77 ? 16.954 6.421 -3.190 1.00 50.47 77 PRO A C 1
ATOM 615 O O . PRO A 1 77 ? 16.717 7.599 -3.428 1.00 50.47 77 PRO A O 1
ATOM 618 N N . SER A 1 78 ? 17.859 5.727 -3.880 1.00 54.12 78 SER A N 1
ATOM 619 C CA . SER A 1 78 ? 18.432 6.318 -5.087 1.00 54.12 78 SER A CA 1
ATOM 620 C C . SER A 1 78 ? 17.323 6.502 -6.123 1.00 54.12 78 SER A C 1
ATOM 622 O O . SER A 1 78 ? 16.325 5.776 -6.104 1.00 54.12 78 SER A O 1
ATOM 624 N N . ASN A 1 79 ? 17.534 7.427 -7.056 1.00 54.28 79 ASN A N 1
ATOM 625 C CA . ASN A 1 79 ? 16.602 7.758 -8.140 1.00 54.28 79 ASN A CA 1
ATOM 626 C C . ASN A 1 79 ? 16.248 6.580 -9.082 1.00 54.28 79 ASN A C 1
ATOM 628 O O . ASN A 1 79 ? 15.399 6.735 -9.952 1.00 54.28 79 ASN A O 1
ATOM 632 N N . ASP A 1 80 ? 16.830 5.392 -8.889 1.00 59.62 80 ASP A N 1
ATOM 633 C CA . ASP A 1 80 ? 16.653 4.200 -9.734 1.00 59.62 80 ASP A CA 1
ATOM 634 C C . ASP A 1 80 ? 15.620 3.196 -9.183 1.00 59.62 80 ASP A C 1
ATOM 636 O O . ASP A 1 80 ? 15.721 1.989 -9.412 1.00 59.62 80 ASP A O 1
ATOM 640 N N . PHE A 1 81 ? 14.644 3.647 -8.389 1.00 65.88 81 PHE A N 1
ATOM 641 C CA . PHE A 1 81 ? 13.748 2.717 -7.689 1.00 65.88 81 PHE A CA 1
ATOM 642 C C . PHE A 1 81 ? 12.603 2.173 -8.558 1.00 65.88 81 PHE A C 1
ATOM 644 O O . PHE A 1 81 ? 12.112 1.069 -8.315 1.00 65.88 81 PHE A O 1
ATOM 651 N N . VAL A 1 82 ? 12.166 2.930 -9.569 1.00 75.38 82 VAL A N 1
ATOM 652 C CA . VAL A 1 82 ? 11.039 2.539 -10.424 1.00 75.38 82 VAL A CA 1
ATOM 653 C C . VAL A 1 82 ? 11.552 1.679 -11.587 1.00 75.38 82 VAL A C 1
ATOM 655 O O . VAL A 1 82 ? 12.341 2.158 -12.400 1.00 75.38 82 VAL A O 1
ATOM 658 N N . PRO A 1 83 ? 11.109 0.414 -11.718 1.00 81.12 83 PRO A N 1
ATOM 659 C CA . PRO A 1 83 ? 11.709 -0.529 -12.662 1.00 81.12 83 PRO A CA 1
ATOM 660 C C . PRO A 1 83 ? 11.293 -0.289 -14.124 1.00 81.12 83 PRO A C 1
ATOM 662 O O . PRO A 1 83 ? 11.928 -0.829 -15.029 1.00 81.12 83 PRO A O 1
ATOM 665 N N . SER A 1 84 ? 10.214 0.465 -14.376 1.00 83.69 84 SER A N 1
ATOM 666 C CA . SER A 1 84 ? 9.777 0.862 -15.724 1.00 83.69 84 SER A CA 1
ATOM 667 C C . SER A 1 84 ? 8.742 2.002 -15.686 1.00 83.69 84 SER A C 1
ATOM 669 O O . SER A 1 84 ? 8.103 2.186 -14.653 1.00 83.69 84 SER A O 1
ATOM 671 N N . PRO A 1 85 ? 8.483 2.708 -16.805 1.00 85.31 85 PRO A N 1
ATOM 672 C CA . PRO A 1 85 ? 7.457 3.761 -16.877 1.00 85.31 85 PRO A CA 1
ATOM 673 C C . PRO A 1 85 ? 6.021 3.295 -16.589 1.00 85.31 85 PRO A C 1
ATOM 675 O O . PRO A 1 85 ? 5.151 4.104 -16.293 1.00 85.31 85 PRO A O 1
ATOM 678 N N . GLU A 1 86 ? 5.761 1.989 -16.679 1.00 89.69 86 GLU A N 1
ATOM 679 C CA . GLU A 1 86 ? 4.460 1.373 -16.382 1.00 89.69 86 GLU A CA 1
ATOM 680 C C . GLU A 1 86 ? 4.266 1.094 -14.881 1.00 89.69 86 GLU A C 1
ATOM 682 O O . GLU A 1 86 ? 3.297 0.439 -14.485 1.00 89.69 86 GLU A O 1
ATOM 687 N N . TRP A 1 87 ? 5.216 1.525 -14.044 1.00 91.25 87 TRP A N 1
ATOM 688 C CA . TRP A 1 87 ? 5.165 1.368 -12.598 1.00 91.25 87 TRP A CA 1
ATOM 689 C C . TRP A 1 87 ? 4.990 2.712 -11.903 1.00 91.25 87 TRP A C 1
ATOM 691 O O . TRP A 1 87 ? 5.683 3.680 -12.204 1.00 91.25 87 TRP A O 1
ATOM 701 N N . GLY A 1 88 ? 4.069 2.743 -10.943 1.00 88.19 88 GLY A N 1
ATOM 702 C CA . GLY A 1 88 ? 3.889 3.871 -10.034 1.00 88.19 88 GLY A CA 1
ATOM 703 C C . GLY A 1 88 ? 4.583 3.638 -8.697 1.00 88.19 88 GLY A C 1
ATOM 704 O O . GLY A 1 88 ? 4.851 2.499 -8.307 1.00 88.19 88 GLY A O 1
ATOM 705 N N . ILE A 1 89 ? 4.839 4.722 -7.974 1.00 86.19 89 ILE A N 1
ATOM 706 C CA . ILE A 1 89 ? 5.379 4.695 -6.619 1.00 86.19 89 ILE A CA 1
ATOM 707 C C . ILE A 1 89 ? 4.606 5.688 -5.750 1.00 86.19 89 ILE A C 1
ATOM 709 O O . ILE A 1 89 ? 4.296 6.788 -6.195 1.00 86.19 89 ILE A O 1
ATOM 713 N N . ILE A 1 90 ? 4.275 5.268 -4.532 1.00 85.50 90 ILE A N 1
ATOM 714 C CA . ILE A 1 90 ? 3.829 6.122 -3.435 1.00 85.50 90 ILE A CA 1
ATOM 715 C C . ILE A 1 90 ? 4.820 5.941 -2.305 1.00 85.50 90 ILE A C 1
ATOM 717 O O . ILE A 1 90 ? 5.120 4.817 -1.887 1.00 85.50 90 ILE A O 1
ATOM 721 N N . MET A 1 91 ? 5.269 7.059 -1.763 1.00 80.50 91 MET A N 1
ATOM 722 C CA . MET A 1 91 ? 6.153 7.072 -0.621 1.00 80.50 91 MET A CA 1
ATOM 723 C C . MET A 1 91 ? 5.447 7.645 0.600 1.00 80.50 91 MET A C 1
ATOM 725 O O . MET A 1 91 ? 4.807 8.691 0.545 1.00 80.50 91 MET A O 1
ATOM 729 N N . LEU A 1 92 ? 5.569 6.950 1.727 1.00 80.12 92 LEU A N 1
ATOM 730 C CA . LEU A 1 92 ? 5.014 7.356 3.009 1.00 80.12 92 LEU A CA 1
ATOM 731 C C . LEU A 1 92 ? 6.174 7.693 3.930 1.00 80.12 92 LEU A C 1
ATOM 733 O O . LEU A 1 92 ? 6.986 6.828 4.258 1.00 80.12 92 LEU A O 1
ATOM 737 N N . SER A 1 93 ? 6.242 8.946 4.360 1.00 73.38 93 SER A N 1
ATOM 738 C CA . SER A 1 93 ? 7.257 9.399 5.305 1.00 73.38 93 SER A CA 1
ATOM 739 C C . SER A 1 93 ? 6.602 9.945 6.563 1.00 73.38 93 SER A C 1
ATOM 741 O O . SER A 1 93 ? 5.519 10.540 6.531 1.00 73.38 93 SER A O 1
ATOM 743 N N . SER A 1 94 ? 7.312 9.788 7.678 1.00 69.25 94 SER A N 1
ATOM 744 C CA . SER A 1 94 ? 7.094 10.626 8.850 1.00 69.25 94 SER A CA 1
ATOM 745 C C . SER A 1 94 ? 7.325 12.106 8.484 1.00 69.25 94 SER A C 1
ATOM 747 O O . SER A 1 94 ? 7.974 12.404 7.471 1.00 69.25 94 SER A O 1
ATOM 749 N N . PRO A 1 95 ? 6.829 13.052 9.292 1.00 63.69 95 PRO A N 1
ATOM 750 C CA . PRO A 1 95 ? 6.873 14.481 9.001 1.00 63.69 95 PRO A CA 1
ATOM 751 C C . PRO A 1 95 ? 8.250 15.084 9.317 1.00 63.69 95 PRO A C 1
ATOM 753 O O . PRO A 1 95 ? 8.365 16.271 9.595 1.00 63.69 95 PRO A O 1
ATOM 756 N N . ASN A 1 96 ? 9.297 14.258 9.330 1.00 70.12 96 ASN A N 1
ATOM 757 C CA . ASN A 1 96 ? 10.653 14.696 9.592 1.00 70.12 96 ASN A CA 1
ATOM 758 C C . ASN A 1 96 ? 11.132 15.642 8.477 1.00 70.12 96 ASN A C 1
ATOM 760 O O . ASN A 1 96 ? 11.013 15.336 7.288 1.00 70.12 96 ASN A O 1
ATOM 764 N N . GLU A 1 97 ? 11.673 16.790 8.881 1.00 68.81 97 GLU A N 1
ATOM 765 C CA . GLU A 1 97 ? 12.081 17.857 7.966 1.00 68.81 97 GLU A CA 1
ATOM 766 C C . GLU A 1 97 ? 13.204 17.428 7.017 1.00 68.81 97 GLU A C 1
ATOM 768 O O . GLU A 1 97 ? 13.163 17.789 5.841 1.00 68.81 97 GLU A O 1
ATOM 773 N N . ASP A 1 98 ? 14.155 16.609 7.479 1.00 71.25 98 ASP A N 1
ATOM 774 C CA . ASP A 1 98 ? 15.260 16.121 6.645 1.00 71.25 98 ASP A CA 1
ATOM 775 C C . ASP A 1 98 ? 14.754 15.198 5.537 1.00 71.25 98 ASP A C 1
ATOM 777 O O . ASP A 1 98 ? 15.157 15.339 4.381 1.00 71.25 98 ASP A O 1
ATOM 781 N N . ASN A 1 99 ? 13.815 14.302 5.867 1.00 68.31 99 ASN A N 1
ATOM 782 C CA . ASN A 1 99 ? 13.131 13.485 4.869 1.00 68.31 99 ASN A CA 1
ATOM 783 C C . ASN A 1 99 ? 12.441 14.402 3.853 1.00 68.31 99 ASN A C 1
ATOM 785 O O . ASN A 1 99 ? 12.677 14.298 2.655 1.00 68.31 99 ASN A O 1
ATOM 789 N N . LEU A 1 100 ? 11.622 15.342 4.328 1.00 67.31 100 LEU A N 1
ATOM 790 C CA . LEU A 1 100 ? 10.842 16.234 3.473 1.00 67.31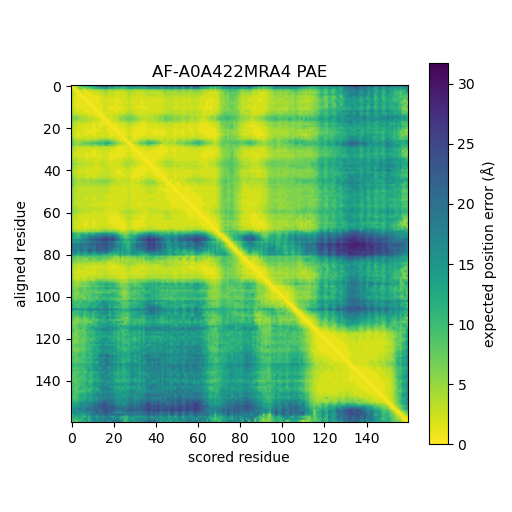 100 LEU A CA 1
ATOM 791 C C . LEU A 1 100 ? 11.717 17.085 2.540 1.00 67.31 100 LEU A C 1
ATOM 793 O O . LEU A 1 100 ? 11.342 17.271 1.382 1.00 67.31 100 LEU A O 1
ATOM 797 N N . LYS A 1 101 ? 12.873 17.556 3.023 1.00 71.00 101 LYS A N 1
ATOM 798 C CA . LYS A 1 101 ? 13.859 18.304 2.237 1.00 71.00 101 LYS A CA 1
ATOM 799 C C . LYS A 1 101 ? 14.499 17.437 1.154 1.00 71.00 101 LYS A C 1
ATOM 801 O O . LYS A 1 101 ? 14.533 17.864 0.002 1.00 71.00 101 LYS A O 1
ATOM 806 N N . ALA A 1 102 ? 14.927 16.221 1.499 1.00 69.62 102 ALA A N 1
ATOM 807 C CA . ALA A 1 102 ? 15.469 15.271 0.527 1.00 69.62 102 ALA A CA 1
ATOM 808 C C . ALA A 1 102 ? 14.459 14.979 -0.600 1.00 69.62 102 ALA A C 1
ATOM 810 O O . ALA A 1 102 ? 14.822 14.925 -1.769 1.00 69.62 102 ALA A O 1
ATOM 811 N N . TRP A 1 103 ? 13.164 14.885 -0.280 1.00 68.25 103 TRP A N 1
ATOM 812 C CA . TRP A 1 103 ? 12.133 14.596 -1.283 1.00 68.25 103 TRP A CA 1
ATOM 813 C C . TRP A 1 103 ? 11.801 15.756 -2.207 1.00 68.25 103 TRP A C 1
ATOM 815 O O . TRP A 1 103 ? 11.505 15.535 -3.377 1.00 68.25 103 TRP A O 1
ATOM 825 N N . THR A 1 104 ? 11.836 16.995 -1.715 1.00 64.75 104 THR A N 1
ATOM 826 C CA . THR A 1 104 ? 11.578 18.166 -2.569 1.00 64.75 104 THR A CA 1
ATOM 827 C C . THR A 1 104 ? 12.602 18.337 -3.688 1.00 64.75 104 THR A C 1
ATOM 829 O O . THR A 1 104 ? 12.322 19.043 -4.654 1.00 64.75 104 THR A O 1
ATOM 832 N N . GLU A 1 105 ? 13.759 17.685 -3.580 1.00 68.94 105 GLU A N 1
ATOM 833 C CA . GLU A 1 105 ? 14.802 17.695 -4.605 1.00 68.94 105 GLU A CA 1
ATOM 834 C C . GLU A 1 105 ? 14.547 16.652 -5.719 1.00 68.94 105 GLU A C 1
ATOM 836 O O . GLU A 1 105 ? 15.171 16.731 -6.780 1.00 68.94 105 GLU A O 1
ATOM 841 N N . GLN A 1 106 ? 13.587 15.724 -5.552 1.00 66.44 106 GLN A N 1
ATOM 842 C CA . GLN A 1 106 ? 13.227 14.751 -6.590 1.00 66.44 106 GLN A CA 1
ATOM 843 C C . GLN A 1 106 ? 12.325 15.354 -7.676 1.00 66.44 106 GLN A C 1
ATOM 845 O O . GLN A 1 106 ? 11.203 15.808 -7.439 1.00 66.44 106 GLN A O 1
ATOM 850 N N . VAL A 1 107 ? 12.809 15.307 -8.917 1.00 60.75 107 VAL A N 1
ATOM 851 C CA . VAL A 1 107 ? 12.105 15.831 -10.093 1.00 60.75 107 VAL A CA 1
ATOM 852 C C . VAL A 1 107 ? 10.893 14.956 -10.429 1.00 60.75 107 VAL A C 1
ATOM 854 O O . VAL A 1 107 ? 11.036 13.773 -10.720 1.00 60.75 107 VAL A O 1
ATOM 857 N N . GLY A 1 108 ? 9.700 15.558 -10.459 1.00 66.25 108 GLY A N 1
ATOM 858 C CA . GLY A 1 108 ? 8.469 14.916 -10.941 1.00 66.25 108 GLY A CA 1
ATOM 859 C C . GLY A 1 108 ? 7.592 14.259 -9.870 1.00 66.25 108 GLY A C 1
ATOM 860 O O . GLY A 1 108 ? 6.525 13.752 -10.212 1.00 66.25 108 GLY A O 1
ATOM 861 N N . ALA A 1 109 ? 7.989 14.298 -8.594 1.00 64.31 109 ALA A N 1
ATOM 862 C CA . ALA A 1 109 ? 7.144 13.847 -7.490 1.00 64.31 109 ALA A CA 1
ATOM 863 C C . ALA A 1 109 ? 5.973 14.820 -7.249 1.00 64.31 109 ALA A C 1
ATOM 865 O O . ALA A 1 109 ? 6.147 16.043 -7.254 1.00 64.31 109 ALA A O 1
ATOM 866 N N . ILE A 1 110 ? 4.773 14.282 -7.010 1.00 66.75 110 ILE A N 1
ATOM 867 C CA . ILE A 1 110 ? 3.596 15.077 -6.642 1.00 66.75 110 ILE A CA 1
ATOM 868 C C . ILE A 1 110 ? 3.435 14.997 -5.129 1.00 66.75 110 ILE A C 1
ATOM 870 O O . ILE A 1 110 ? 2.948 14.012 -4.587 1.00 66.75 110 ILE A O 1
ATOM 874 N N . LYS A 1 111 ? 3.799 16.077 -4.440 1.00 66.88 111 LYS A N 1
ATOM 875 C CA . LYS A 1 111 ? 3.689 16.144 -2.983 1.00 66.88 111 LYS A CA 1
ATOM 876 C C . LYS A 1 111 ? 2.231 16.281 -2.538 1.00 66.88 111 LYS A C 1
ATOM 878 O O . LYS A 1 111 ? 1.582 17.280 -2.849 1.00 66.88 111 LYS A O 1
ATOM 883 N N . ILE A 1 112 ? 1.755 15.335 -1.726 1.00 67.94 112 ILE A N 1
ATOM 884 C CA . ILE A 1 112 ? 0.440 15.383 -1.076 1.00 67.94 112 ILE A CA 1
ATOM 885 C C . ILE A 1 112 ? 0.627 15.366 0.445 1.00 67.94 112 ILE A C 1
ATOM 887 O O . ILE A 1 112 ? 0.955 14.356 1.070 1.00 67.94 112 ILE A O 1
ATOM 891 N N . ILE A 1 113 ? 0.383 16.512 1.077 1.00 63.88 113 ILE A N 1
ATOM 892 C CA . ILE A 1 113 ? 0.409 16.619 2.537 1.00 63.88 113 ILE A CA 1
ATOM 893 C C . ILE A 1 113 ? -0.985 16.278 3.057 1.00 63.88 113 ILE A C 1
ATOM 895 O O . ILE A 1 113 ? -1.943 16.993 2.777 1.00 63.88 113 ILE A O 1
ATOM 899 N N . MET A 1 114 ? -1.092 15.193 3.822 1.00 65.56 114 MET A N 1
ATOM 900 C CA . MET A 1 114 ? -2.301 14.880 4.575 1.00 65.56 114 MET A CA 1
ATOM 901 C C . MET A 1 114 ? -2.065 15.200 6.045 1.00 65.56 114 MET A C 1
ATOM 903 O O . MET A 1 114 ? -1.101 14.720 6.648 1.00 65.56 114 MET A O 1
ATOM 907 N N . ASN A 1 115 ? -2.957 15.999 6.623 1.00 62.22 115 ASN A N 1
ATOM 908 C CA . ASN A 1 115 ? -2.958 16.211 8.061 1.00 62.22 115 ASN A CA 1
ATOM 909 C C . ASN A 1 115 ? -3.297 14.903 8.776 1.00 62.22 115 ASN A C 1
ATOM 911 O O . ASN A 1 115 ? -3.999 14.038 8.246 1.00 62.22 115 ASN A O 1
ATOM 915 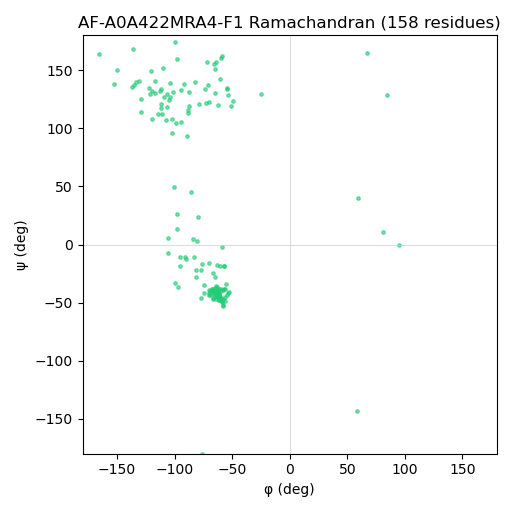N N . CYS A 1 116 ? -2.781 14.757 9.991 1.00 66.06 116 CYS A N 1
ATOM 916 C CA . CYS A 1 116 ? -3.276 13.713 10.868 1.00 66.06 116 CYS A CA 1
ATOM 917 C C . CYS A 1 116 ? -4.727 13.972 11.265 1.00 66.06 116 CYS A C 1
ATOM 919 O O . CYS A 1 116 ? -5.119 15.138 11.291 1.00 66.06 116 CYS A O 1
ATOM 921 N N . PRO A 1 117 ? -5.475 12.911 11.625 1.00 69.38 117 PRO A N 1
ATOM 922 C CA . PRO A 1 117 ? -6.755 13.077 12.292 1.00 69.38 117 PRO A CA 1
ATOM 923 C C . PRO A 1 117 ? -6.549 13.961 13.523 1.00 69.38 117 PRO A C 1
ATOM 925 O O . PRO A 1 117 ? -5.632 13.695 14.312 1.00 69.38 117 PRO A O 1
ATOM 928 N N . ASP A 1 118 ? -7.350 15.011 13.655 1.00 75.44 118 ASP A N 1
ATOM 929 C CA . ASP A 1 118 ? -7.365 15.828 14.862 1.00 75.44 118 ASP A CA 1
ATOM 930 C C . ASP A 1 118 ? -8.115 15.111 16.002 1.00 75.44 118 ASP A C 1
ATOM 932 O O . ASP A 1 118 ? -8.569 13.971 15.861 1.00 75.44 118 ASP A O 1
ATOM 936 N N . GLU A 1 119 ? -8.212 15.744 17.172 1.00 83.00 119 GLU A N 1
ATOM 937 C CA . GLU A 1 119 ? -8.926 15.171 18.319 1.00 83.00 119 GLU A CA 1
ATOM 938 C C . GLU A 1 119 ? -10.361 14.754 17.960 1.00 83.00 119 GLU A C 1
ATOM 940 O O . GLU A 1 119 ? -10.803 13.668 18.340 1.00 83.00 119 GLU A O 1
ATOM 945 N N . ASN A 1 120 ? -11.077 15.574 17.186 1.00 85.38 120 ASN A N 1
ATOM 946 C CA . ASN A 1 120 ? -12.461 15.303 16.814 1.00 85.38 120 ASN A CA 1
ATOM 947 C C . ASN A 1 120 ? -12.555 14.133 15.837 1.00 85.38 120 ASN A C 1
ATOM 949 O O . ASN A 1 120 ? -13.443 13.291 15.988 1.00 85.38 120 ASN A O 1
ATOM 953 N N . ASP A 1 121 ? -11.627 14.037 14.884 1.00 84.38 121 ASP A N 1
ATOM 954 C CA . ASP A 1 121 ? -11.550 12.894 13.977 1.00 84.38 121 ASP A CA 1
ATOM 955 C C . ASP A 1 121 ? -11.314 11.591 14.756 1.00 84.38 121 ASP A C 1
ATOM 957 O O . ASP A 1 121 ? -11.988 10.583 14.522 1.00 84.38 121 ASP A O 1
ATOM 961 N N . VAL A 1 122 ? -10.385 11.593 15.722 1.00 81.62 122 VAL A N 1
ATOM 962 C CA . VAL A 1 122 ? -10.111 10.403 16.547 1.00 81.62 122 VAL A CA 1
ATOM 963 C C . VAL A 1 122 ? -11.286 10.073 17.454 1.00 81.62 122 VAL A C 1
ATOM 965 O O . VAL A 1 122 ? -11.639 8.900 17.588 1.00 81.62 122 VAL A O 1
ATOM 968 N N . LYS A 1 123 ? -11.950 11.082 18.015 1.00 86.44 123 LYS A N 1
ATOM 969 C CA . LYS A 1 123 ? -13.161 10.901 18.816 1.00 86.44 123 LYS A CA 1
ATOM 970 C C . LYS A 1 123 ? -14.292 10.277 18.001 1.00 86.44 123 LYS A C 1
ATOM 972 O O . LYS A 1 123 ? -14.937 9.342 18.474 1.00 86.44 123 LYS A O 1
ATOM 977 N N . ALA A 1 124 ? -14.490 10.727 16.762 1.00 88.38 124 ALA A N 1
ATOM 978 C CA . ALA A 1 124 ? -15.473 10.157 15.844 1.00 88.38 124 ALA A CA 1
ATOM 979 C C . ALA A 1 124 ? -15.141 8.700 15.474 1.00 88.38 124 ALA A C 1
ATOM 981 O O . ALA A 1 124 ? -16.030 7.847 15.485 1.00 88.38 124 ALA A O 1
ATOM 982 N N . MET A 1 125 ? -13.866 8.385 15.211 1.00 85.94 125 MET A N 1
ATOM 983 C CA . MET A 1 125 ? -13.417 7.005 14.978 1.00 85.94 125 MET A CA 1
ATOM 984 C C . MET A 1 125 ? -13.669 6.111 16.199 1.00 85.94 125 MET A C 1
ATOM 986 O O . MET A 1 125 ? -14.202 5.014 16.044 1.00 85.94 125 MET A O 1
ATOM 990 N N . CYS A 1 126 ? -13.358 6.597 17.406 1.00 87.50 126 CYS A N 1
ATOM 991 C CA . CYS A 1 126 ? -13.612 5.878 18.655 1.00 87.50 126 CYS A CA 1
ATOM 992 C C . CYS A 1 126 ? -15.102 5.570 18.831 1.00 87.50 126 CYS A C 1
ATOM 994 O O . CYS A 1 126 ? -15.458 4.419 19.083 1.00 87.50 126 CYS A O 1
ATOM 996 N N . ALA A 1 127 ? -15.969 6.569 18.639 1.00 91.44 127 ALA A N 1
ATOM 997 C CA . ALA A 1 127 ? -17.420 6.398 18.714 1.00 91.44 127 ALA A CA 1
ATOM 998 C C . ALA A 1 127 ? -17.934 5.381 17.680 1.00 91.44 127 ALA A C 1
ATOM 1000 O O . ALA A 1 127 ? -18.788 4.552 17.985 1.00 91.44 127 ALA A O 1
ATOM 1001 N N . TRP A 1 128 ? -17.389 5.393 16.459 1.00 90.50 128 TRP A N 1
ATOM 1002 C CA . TRP A 1 128 ? -17.779 4.445 15.416 1.00 90.50 128 TRP A CA 1
ATOM 1003 C C . TRP A 1 128 ? -17.329 3.005 15.696 1.00 90.50 128 TRP A C 1
ATOM 1005 O O . TRP A 1 128 ? -18.107 2.068 15.478 1.00 90.50 128 TRP A O 1
ATOM 1015 N N . GLU A 1 129 ? -16.090 2.803 16.155 1.00 87.75 129 GLU A N 1
ATOM 1016 C CA . GLU A 1 129 ? -15.559 1.478 16.511 1.00 87.75 129 GLU A CA 1
ATOM 1017 C C . GLU A 1 129 ? -16.332 0.855 17.678 1.00 87.75 129 GLU A C 1
ATOM 1019 O O . GLU A 1 129 ? -16.618 -0.342 17.661 1.00 87.75 129 GLU A O 1
ATOM 1024 N N . THR A 1 130 ? -16.728 1.677 18.649 1.00 94.38 130 THR A N 1
ATOM 1025 C CA . THR A 1 130 ? -17.413 1.257 19.881 1.00 94.38 130 THR A CA 1
ATOM 1026 C C . THR A 1 130 ? -18.938 1.424 19.816 1.00 94.38 130 THR A C 1
ATOM 1028 O O . THR A 1 130 ? -19.637 1.273 20.810 1.00 94.38 130 THR A O 1
ATOM 1031 N N . ARG A 1 131 ? -19.509 1.650 18.626 1.00 95.00 131 ARG A N 1
ATOM 1032 C CA . ARG A 1 131 ? -20.943 1.967 18.439 1.00 95.00 131 ARG A CA 1
ATOM 1033 C C . ARG A 1 131 ? -21.945 0.945 18.997 1.00 95.00 131 ARG A C 1
ATOM 1035 O O . ARG A 1 131 ? -23.113 1.274 19.153 1.00 95.00 131 ARG A O 1
ATOM 1042 N N . ASN A 1 132 ? -21.506 -0.288 19.249 1.00 96.88 132 ASN A N 1
ATOM 1043 C CA . ASN A 1 132 ? -22.337 -1.378 19.771 1.00 96.88 132 ASN A CA 1
ATOM 1044 C C . ASN A 1 132 ? -22.067 -1.691 21.258 1.00 96.88 132 ASN A C 1
ATOM 1046 O O . ASN A 1 132 ? -22.578 -2.689 21.761 1.00 96.88 132 ASN A O 1
ATOM 1050 N N . THR A 1 133 ? -21.230 -0.901 21.935 1.00 95.62 133 THR A N 1
ATOM 1051 C CA . THR A 1 133 ? -20.853 -1.080 23.349 1.00 95.62 133 THR A CA 1
ATOM 1052 C C . THR A 1 133 ? -21.650 -0.137 24.254 1.00 95.62 133 THR A C 1
ATOM 1054 O O . THR A 1 133 ? -22.390 0.718 23.763 1.00 95.62 133 THR A O 1
ATOM 1057 N N . THR A 1 134 ? -21.509 -0.269 25.577 1.00 96.19 134 THR A N 1
ATOM 1058 C CA . THR A 1 134 ? -22.158 0.659 26.522 1.00 96.19 134 THR A CA 1
ATOM 1059 C C . THR A 1 134 ? -21.493 2.037 26.496 1.00 96.19 134 THR A C 1
ATOM 1061 O O . THR A 1 134 ? -20.321 2.157 26.139 1.00 96.19 134 THR A O 1
ATOM 1064 N N . GLU A 1 135 ? -22.213 3.087 26.910 1.00 93.81 135 GLU A N 1
ATOM 1065 C CA . GLU A 1 135 ? -21.657 4.449 27.001 1.00 93.81 135 GLU A CA 1
ATOM 1066 C C . GLU A 1 135 ? -20.401 4.508 27.886 1.00 93.81 135 GLU A C 1
ATOM 1068 O O . GLU A 1 135 ? -19.430 5.181 27.547 1.00 93.81 135 GLU A O 1
ATOM 1073 N N . GLU A 1 136 ? -20.383 3.749 28.984 1.00 94.88 136 GLU A N 1
ATOM 1074 C CA . GLU A 1 136 ? -19.242 3.647 29.900 1.00 94.88 136 GLU A CA 1
ATOM 1075 C C . GLU A 1 136 ? -17.994 3.093 29.194 1.00 94.88 136 GLU A C 1
ATOM 1077 O O . GLU A 1 136 ? -16.894 3.631 29.346 1.00 94.88 136 GLU A O 1
ATOM 1082 N N . GLU A 1 137 ? -18.164 2.061 28.362 1.00 94.62 137 GLU A N 1
ATOM 1083 C CA . GLU A 1 137 ? -17.083 1.477 27.562 1.00 94.62 137 GLU A CA 1
ATOM 1084 C C . GLU A 1 137 ? -16.580 2.448 26.485 1.00 94.62 137 GLU A C 1
ATOM 1086 O O . GLU A 1 137 ? -15.370 2.543 26.264 1.00 94.62 137 GLU A O 1
ATOM 1091 N N . GLN A 1 138 ? -17.480 3.212 25.853 1.00 92.88 138 GLN A N 1
ATOM 1092 C CA . GLN A 1 138 ? -17.106 4.229 24.862 1.00 92.88 138 GLN A CA 1
ATOM 1093 C C . GLN A 1 138 ? -16.281 5.356 25.498 1.00 92.88 138 GLN A C 1
ATOM 1095 O O . GLN A 1 138 ? -15.252 5.761 24.948 1.00 92.88 138 GLN A O 1
ATOM 1100 N N . VAL A 1 139 ? -16.698 5.842 26.674 1.00 94.19 139 VAL A N 1
ATOM 1101 C CA . VAL A 1 139 ? -15.994 6.896 27.424 1.00 94.19 139 VAL A CA 1
ATOM 1102 C C . VAL A 1 139 ? -14.607 6.428 27.855 1.00 94.19 139 VAL A C 1
ATOM 1104 O O . VAL A 1 139 ? -13.630 7.156 27.668 1.00 94.19 139 VAL A O 1
ATOM 1107 N N . GLU A 1 140 ? -14.489 5.211 28.389 1.00 94.69 140 GLU A N 1
ATOM 1108 C CA . GLU A 1 140 ? -13.196 4.670 28.818 1.00 94.69 140 GLU A CA 1
ATOM 1109 C C . GLU A 1 140 ? -12.250 4.423 27.631 1.00 94.69 140 GLU A C 1
ATOM 1111 O O . GLU A 1 140 ? -11.051 4.711 27.718 1.00 94.69 140 GLU A O 1
ATOM 1116 N N . TYR A 1 141 ? -12.776 3.940 26.499 1.00 92.00 141 TYR A N 1
ATOM 1117 C CA . TYR A 1 141 ? -12.004 3.780 25.264 1.00 92.00 141 TYR A CA 1
ATOM 1118 C C . TYR A 1 141 ? -11.480 5.126 24.752 1.00 92.00 141 TYR A C 1
ATOM 1120 O O . TYR A 1 141 ? -10.280 5.256 24.489 1.00 92.00 141 TYR A O 1
ATOM 1128 N N . TRP A 1 142 ? -12.343 6.147 24.691 1.00 92.00 142 TRP A N 1
ATOM 1129 C CA . TRP A 1 142 ? -11.947 7.506 24.319 1.00 92.00 142 TRP A CA 1
ATOM 1130 C C . TRP A 1 142 ? -10.874 8.064 25.256 1.00 92.00 142 TRP A C 1
ATOM 1132 O O . TRP A 1 142 ? -9.844 8.537 24.782 1.00 92.00 142 TRP A O 1
ATOM 1142 N N . ARG A 1 143 ? -11.056 7.943 26.577 1.00 92.06 143 ARG A N 1
ATOM 1143 C CA . ARG A 1 143 ? -10.087 8.417 27.580 1.00 92.06 143 ARG A CA 1
ATOM 1144 C C . ARG A 1 143 ? -8.696 7.826 27.345 1.00 92.06 143 ARG A C 1
ATOM 1146 O O . ARG A 1 143 ? -7.697 8.540 27.397 1.00 92.06 143 ARG A O 1
ATOM 1153 N N . ARG A 1 144 ? -8.623 6.526 27.041 1.00 89.88 144 ARG A N 1
ATOM 1154 C CA . ARG A 1 144 ? -7.364 5.833 26.731 1.00 89.88 144 ARG A CA 1
ATOM 1155 C C . ARG A 1 144 ? -6.731 6.326 25.429 1.00 89.88 144 ARG A C 1
ATOM 1157 O O . ARG A 1 144 ? -5.510 6.452 25.367 1.00 89.88 144 ARG A O 1
ATOM 1164 N N . MET A 1 145 ? -7.535 6.573 24.397 1.00 84.38 145 MET A N 1
ATOM 1165 C CA . MET A 1 145 ? -7.048 7.070 23.106 1.00 84.38 145 MET A CA 1
ATOM 1166 C C . MET A 1 145 ? -6.571 8.520 23.192 1.00 84.38 145 MET A C 1
ATOM 1168 O O . MET A 1 145 ? -5.493 8.814 22.686 1.00 84.38 145 MET A O 1
ATOM 1172 N N . HIS A 1 146 ? -7.299 9.383 23.902 1.00 84.75 146 HIS A N 1
ATOM 1173 C CA . HIS A 1 146 ? -6.903 10.767 24.158 1.00 84.75 146 HIS A CA 1
ATOM 1174 C C . HIS A 1 146 ? -5.561 10.847 24.896 1.00 84.75 146 HIS A C 1
ATOM 1176 O O . HIS A 1 146 ? -4.657 11.527 24.428 1.00 84.75 146 HIS A O 1
ATOM 1182 N N . MET A 1 147 ? -5.378 10.090 25.989 1.00 84.19 147 MET A N 1
ATOM 1183 C CA . MET A 1 147 ? -4.091 10.072 26.710 1.00 84.19 14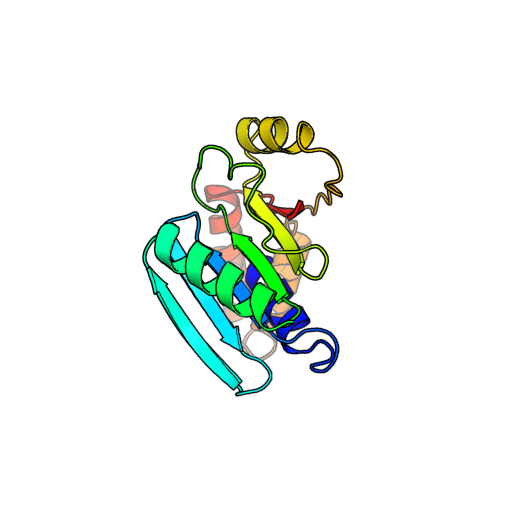7 MET A CA 1
ATOM 1184 C C . MET A 1 147 ? -2.926 9.654 25.802 1.00 84.19 147 MET A C 1
ATOM 1186 O O . MET A 1 147 ? -1.855 10.246 25.849 1.00 84.19 147 MET A O 1
ATOM 1190 N N . ARG A 1 148 ? -3.140 8.675 24.913 1.00 80.00 148 ARG A N 1
ATOM 1191 C CA . ARG A 1 148 ? -2.118 8.294 23.928 1.00 80.00 148 ARG A CA 1
ATOM 1192 C C . ARG A 1 148 ? -1.832 9.422 22.942 1.00 80.00 148 ARG A C 1
ATOM 1194 O O . ARG A 1 148 ? -0.676 9.623 22.600 1.00 80.00 148 ARG A O 1
ATOM 1201 N N . MET A 1 149 ? -2.852 10.129 22.462 1.00 74.31 149 MET A N 1
ATOM 1202 C CA . MET A 1 149 ? -2.652 11.260 21.553 1.00 74.31 149 MET A CA 1
ATOM 1203 C C . MET A 1 149 ? -1.837 12.382 22.194 1.00 74.31 149 MET A C 1
ATOM 1205 O O . MET A 1 149 ? -0.997 12.948 21.503 1.00 74.31 149 MET A O 1
ATOM 1209 N N . ASP A 1 150 ? -2.038 12.659 23.483 1.00 74.06 150 ASP A N 1
ATOM 1210 C CA . ASP A 1 150 ? -1.234 13.639 24.223 1.00 74.06 150 ASP A CA 1
ATOM 1211 C C . ASP A 1 150 ? 0.235 13.199 24.345 1.00 74.06 150 ASP A C 1
ATOM 1213 O O . ASP A 1 150 ? 1.140 14.015 24.173 1.00 74.06 150 ASP A O 1
ATOM 1217 N N . ASP A 1 151 ? 0.484 11.904 24.576 1.00 69.88 151 ASP A N 1
ATOM 1218 C CA . ASP A 1 151 ? 1.837 11.365 24.776 1.00 69.88 151 ASP A CA 1
ATOM 1219 C C . ASP A 1 151 ? 2.666 11.262 23.482 1.00 69.88 151 ASP A C 1
ATOM 1221 O O . ASP A 1 151 ? 3.867 11.535 23.487 1.00 69.88 151 ASP A O 1
ATOM 1225 N N . VAL A 1 152 ? 2.062 10.823 22.368 1.00 62.97 152 VAL A N 1
ATOM 1226 C CA . VAL A 1 152 ? 2.776 10.612 21.085 1.00 62.97 152 VAL A CA 1
ATOM 1227 C C . VAL A 1 152 ? 2.486 11.671 20.020 1.00 62.97 152 VAL A C 1
ATOM 1229 O O . VAL A 1 152 ? 3.144 11.679 18.977 1.00 62.97 152 VAL A O 1
ATOM 1232 N N . GLY A 1 153 ? 1.538 12.574 20.272 1.00 57.50 153 GLY A N 1
ATOM 1233 C CA . GLY A 1 153 ? 1.056 13.559 19.309 1.00 57.50 153 GLY A CA 1
ATOM 1234 C C . GLY A 1 153 ? 0.290 12.935 18.131 1.00 57.50 153 GLY A C 1
ATOM 1235 O O . GLY A 1 153 ? 0.387 11.733 17.845 1.00 57.50 153 G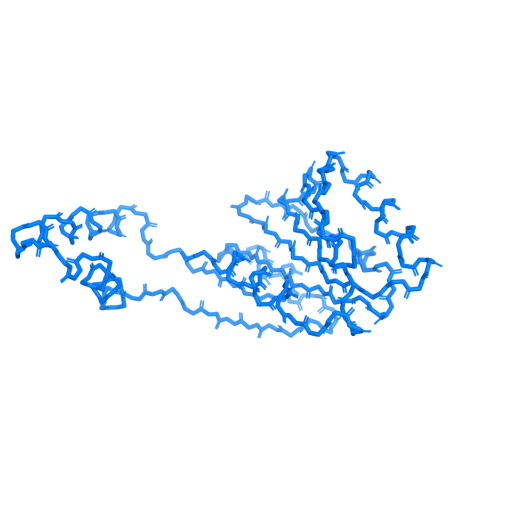LY A O 1
ATOM 1236 N N . PRO A 1 154 ? -0.465 13.738 17.361 1.00 57.56 154 PRO A N 1
ATOM 1237 C CA . PRO A 1 154 ? -0.827 13.340 16.009 1.00 57.56 154 PRO A CA 1
ATOM 1238 C C . PRO A 1 154 ? 0.484 13.211 15.218 1.00 57.56 154 PRO A C 1
ATOM 1240 O O . PRO A 1 154 ? 1.222 14.179 15.123 1.00 57.56 154 PRO A O 1
ATOM 1243 N N . ILE A 1 155 ? 0.816 12.036 14.669 1.00 53.22 155 ILE A N 1
ATOM 1244 C CA . ILE A 1 155 ? 2.041 11.844 13.858 1.00 53.22 155 ILE A CA 1
ATOM 1245 C C . ILE A 1 155 ? 1.725 12.148 12.387 1.00 53.22 155 ILE A C 1
ATOM 1247 O O . ILE A 1 155 ? 1.259 11.219 11.714 1.00 53.22 155 ILE A O 1
ATOM 1251 N N . PRO A 1 156 ? 1.919 13.378 11.856 1.00 50.84 156 PRO A N 1
ATOM 1252 C CA . PRO A 1 156 ? 1.604 13.657 10.463 1.00 50.84 156 PRO A CA 1
ATOM 1253 C C . PRO A 1 156 ? 2.327 12.672 9.548 1.00 50.84 156 PRO A C 1
ATOM 1255 O O . PRO A 1 156 ? 3.501 12.366 9.736 1.00 50.84 156 PRO A O 1
ATOM 1258 N N . ARG A 1 157 ? 1.607 12.127 8.569 1.00 53.72 157 ARG A N 1
ATOM 1259 C CA . ARG A 1 157 ? 2.196 11.261 7.546 1.00 53.72 157 ARG A CA 1
ATOM 1260 C C . ARG A 1 157 ? 2.076 11.977 6.215 1.00 53.72 157 ARG A C 1
ATOM 1262 O O . ARG A 1 157 ? 0.972 12.179 5.719 1.00 53.72 157 ARG A O 1
ATOM 1269 N N . CYS A 1 158 ? 3.213 12.372 5.660 1.00 48.41 158 CYS A N 1
ATOM 1270 C CA . CYS A 1 158 ? 3.270 12.955 4.329 1.00 48.41 158 CYS A CA 1
ATOM 1271 C C . CYS A 1 158 ? 3.276 11.834 3.285 1.00 48.41 158 CYS A C 1
ATOM 1273 O O . CYS A 1 158 ? 3.942 10.811 3.478 1.00 48.41 158 CYS A O 1
ATOM 1275 N N . ILE A 1 159 ? 2.538 12.043 2.194 1.00 50.22 159 ILE A N 1
ATOM 1276 C CA . ILE A 1 159 ? 2.549 11.180 1.014 1.00 50.22 159 ILE A CA 1
ATOM 1277 C C . ILE A 1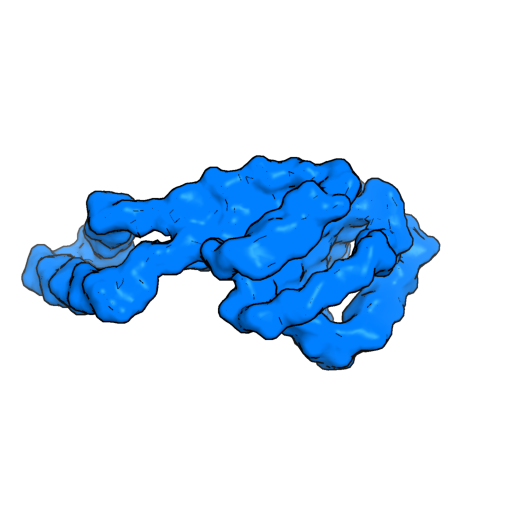 159 ? 3.294 11.928 -0.097 1.00 50.22 159 ILE A C 1
ATOM 1279 O O . ILE A 1 159 ? 3.005 13.097 -0.364 1.00 50.22 159 ILE A O 1
ATOM 1283 N N . PHE A 1 160 ? 4.262 11.269 -0.721 1.00 47.12 160 PHE A N 1
ATOM 1284 C CA . PHE A 1 160 ? 5.025 11.795 -1.854 1.00 47.12 160 PHE A CA 1
ATOM 1285 C C . PHE A 1 160 ? 4.858 10.895 -3.077 1.00 47.12 160 PHE A C 1
ATOM 1287 O O . PHE A 1 160 ? 4.657 9.668 -2.879 1.00 47.12 160 PHE A O 1
#

Radius of gyration: 18.42 Å; Cα contacts (8 Å, |Δi|>4): 232; chains: 1; bounding box: 41×34×49 Å

Mean predicted aligned error: 9.14 Å

pLDDT: mean 81.14, std 14.17, range [47.12, 97.31]